Protein AF-A0A1A8DUB5-F1 (afdb_monomer_lite)

Secondary structure (DSSP, 8-state):
-HHHHHHHHHHHHHSPPPPSB--GGGGTS-EEEEETTTTEEEEEEE--SGGG-HHHHSTT-SEEEEEPP-TT-SSS-B-EEEE-TTSBB--SSTT----BSS-TTT-HHHHIIIIIHHHHHTTT-HHHHHHHSPPP-TT-PPPSS-HHHHHHHHHHHTT-

Foldseek 3Di:
DVVVVVLVVVLVVQEAFDDQFAPVVQAPPWDWDQRPVVRDTFTKHWPQDVVNVCVPQQNQFNTKMWTDDDPPRPAQKIWMWTAHPRRGTAQDFRNGTFIQRHDVVRPVVVSCVRPVVVSVVLVQLVVVVCVVTPHGDVVVHDHPPDPVVRVVRNVVSVVD

Organism: Nothobranchius kadleci (NCBI:txid1051664)

Radius of gyration: 14.81 Å; chains: 1; bounding box: 40×35×38 Å

Structure (mmCIF, N/CA/C/O backbone):
data_AF-A0A1A8DUB5-F1
#
_entry.id   AF-A0A1A8DUB5-F1
#
loop_
_atom_site.group_PDB
_atom_site.id
_atom_site.type_symbol
_atom_site.label_atom_id
_atom_site.label_alt_id
_atom_site.label_comp_id
_atom_site.label_asym_id
_atom_site.label_entity_id
_atom_site.label_seq_id
_atom_site.pdbx_PDB_ins_code
_atom_site.Cartn_x
_atom_site.Cartn_y
_atom_site.Cartn_z
_atom_site.occupancy
_atom_site.B_iso_or_equiv
_atom_site.auth_seq_id
_atom_site.auth_comp_id
_atom_site.auth_asym_id
_atom_site.auth_atom_id
_atom_site.pdbx_PDB_model_num
ATOM 1 N N . SER A 1 1 ? 11.226 17.514 11.765 1.00 79.25 1 SER A N 1
ATOM 2 C CA . SER A 1 1 ? 12.549 17.368 11.128 1.00 79.25 1 SER A CA 1
ATOM 3 C C . SER A 1 1 ? 12.410 17.626 9.638 1.00 79.25 1 SER A C 1
ATOM 5 O O . SER A 1 1 ? 11.538 17.022 9.019 1.00 79.25 1 SER A O 1
ATOM 7 N N . ASP A 1 2 ? 13.231 18.508 9.068 1.00 87.19 2 ASP A N 1
ATOM 8 C CA . ASP A 1 2 ? 13.210 18.817 7.628 1.00 87.19 2 ASP A CA 1
ATOM 9 C C . ASP A 1 2 ? 13.681 17.649 6.764 1.00 87.19 2 ASP A C 1
ATOM 11 O O . ASP A 1 2 ? 13.211 17.481 5.641 1.00 87.19 2 ASP A O 1
ATOM 15 N N . PHE A 1 3 ? 14.551 16.795 7.311 1.00 85.44 3 PHE A N 1
ATOM 16 C CA . PHE A 1 3 ? 14.969 15.561 6.655 1.00 85.44 3 PHE A CA 1
ATOM 17 C C . PHE A 1 3 ? 13.769 14.662 6.344 1.00 85.44 3 PHE A C 1
ATOM 19 O O . PHE A 1 3 ? 13.601 14.240 5.205 1.00 85.44 3 PHE A O 1
ATOM 26 N N . LEU A 1 4 ? 12.897 14.429 7.333 1.00 80.12 4 LEU A N 1
ATOM 27 C CA . LEU A 1 4 ? 11.732 13.564 7.155 1.00 80.12 4 LEU A CA 1
ATOM 28 C C . LEU A 1 4 ? 10.777 14.129 6.100 1.00 80.12 4 LEU A C 1
ATOM 30 O O . LEU A 1 4 ? 10.311 13.381 5.254 1.00 80.12 4 LEU A O 1
ATOM 34 N N . LYS A 1 5 ? 10.540 15.447 6.095 1.00 84.19 5 LYS A N 1
ATOM 35 C CA . LYS A 1 5 ? 9.696 16.095 5.079 1.00 84.19 5 LYS A CA 1
ATOM 36 C C . LYS A 1 5 ? 10.263 15.915 3.668 1.00 84.19 5 LYS A C 1
ATOM 38 O O . LYS A 1 5 ? 9.532 15.514 2.770 1.00 84.19 5 LYS A O 1
ATOM 43 N N . LYS A 1 6 ? 11.566 16.165 3.482 1.00 87.69 6 LYS A N 1
ATOM 44 C CA . LYS A 1 6 ? 12.248 15.961 2.191 1.00 87.69 6 LYS A CA 1
ATOM 45 C C . LYS A 1 6 ? 12.208 14.499 1.755 1.00 87.69 6 LYS A C 1
ATOM 47 O O . LYS A 1 6 ? 11.985 14.219 0.583 1.00 87.69 6 LYS A O 1
ATOM 52 N N . TYR A 1 7 ? 12.395 13.578 2.696 1.00 87.69 7 TYR A N 1
ATOM 53 C CA . TYR A 1 7 ? 12.325 12.151 2.422 1.00 87.69 7 TYR A CA 1
ATOM 54 C C . TYR A 1 7 ? 10.907 11.715 2.027 1.00 87.69 7 TYR A C 1
ATOM 56 O O . TYR A 1 7 ? 10.764 11.043 1.015 1.00 87.69 7 TYR A O 1
ATOM 64 N N . MET A 1 8 ? 9.858 12.164 2.730 1.00 87.12 8 MET A N 1
ATOM 65 C CA . MET A 1 8 ? 8.463 11.878 2.349 1.00 87.12 8 MET A CA 1
ATOM 66 C C . MET A 1 8 ? 8.118 12.434 0.968 1.00 87.12 8 MET A C 1
ATOM 68 O O . MET A 1 8 ? 7.484 11.740 0.184 1.00 87.12 8 MET A O 1
ATOM 72 N N . ALA A 1 9 ? 8.572 13.648 0.643 1.00 87.56 9 ALA A N 1
ATOM 73 C CA . ALA A 1 9 ? 8.364 14.222 -0.686 1.00 87.56 9 ALA A CA 1
ATOM 74 C C . ALA A 1 9 ? 9.055 13.389 -1.777 1.00 87.56 9 ALA A C 1
ATOM 76 O O . ALA A 1 9 ? 8.479 13.147 -2.830 1.00 87.56 9 ALA A O 1
ATOM 77 N N . LYS A 1 10 ? 10.274 12.906 -1.507 1.00 89.62 10 LYS A N 1
ATOM 78 C CA . LYS A 1 10 ? 10.985 12.009 -2.420 1.00 89.62 10 LYS A CA 1
ATOM 79 C C . LYS A 1 10 ? 10.252 10.678 -2.598 1.00 89.62 10 LYS A C 1
ATOM 81 O O . LYS A 1 10 ? 10.090 10.230 -3.721 1.00 89.62 10 LYS A O 1
ATOM 86 N N . VAL A 1 11 ? 9.777 10.075 -1.508 1.00 90.50 11 VAL A N 1
ATOM 87 C CA . VAL A 1 11 ? 8.984 8.836 -1.552 1.00 90.50 11 VAL A CA 1
ATOM 88 C C . VAL A 1 11 ? 7.717 9.023 -2.386 1.00 90.50 11 VAL A C 1
ATOM 90 O O . VAL A 1 11 ? 7.435 8.182 -3.226 1.00 90.50 11 VAL A O 1
ATOM 93 N N . ALA A 1 12 ? 6.992 10.128 -2.205 1.00 86.44 12 ALA A N 1
ATOM 94 C CA . ALA A 1 12 ? 5.792 10.409 -2.990 1.00 86.44 12 ALA A CA 1
ATOM 95 C C . ALA A 1 12 ? 6.080 10.551 -4.497 1.00 86.44 12 ALA A C 1
ATOM 97 O O . ALA A 1 12 ? 5.278 10.105 -5.299 1.00 86.44 12 ALA A O 1
ATOM 98 N N . ASN A 1 13 ? 7.226 11.125 -4.877 1.00 87.88 13 ASN A N 1
ATOM 99 C CA . ASN A 1 13 ? 7.579 11.331 -6.287 1.00 87.88 13 ASN A CA 1
ATOM 100 C C . ASN A 1 13 ? 8.196 10.097 -6.968 1.00 87.88 13 ASN A C 1
ATOM 102 O O . ASN A 1 13 ? 8.099 9.963 -8.185 1.00 87.88 13 ASN A O 1
ATOM 106 N N . ASP A 1 14 ? 8.900 9.252 -6.211 1.00 90.44 14 ASP A N 1
ATOM 107 C CA . ASP A 1 14 ? 9.685 8.142 -6.769 1.00 90.44 14 ASP A CA 1
ATOM 108 C C . ASP A 1 14 ? 8.890 6.826 -6.828 1.00 90.44 14 ASP A C 1
ATOM 110 O O . ASP A 1 14 ? 9.278 5.906 -7.554 1.00 90.44 14 ASP A O 1
ATOM 114 N N . LEU A 1 15 ? 7.821 6.703 -6.036 1.00 95.00 15 LEU A N 1
ATOM 115 C CA . LEU A 1 15 ? 6.994 5.502 -5.987 1.00 95.00 15 LEU A CA 1
ATOM 116 C C . LEU A 1 15 ? 5.921 5.498 -7.086 1.00 95.00 15 LEU A C 1
ATOM 118 O O . LEU A 1 15 ? 5.375 6.551 -7.405 1.00 95.00 15 LEU A O 1
ATOM 122 N N . PRO A 1 16 ? 5.582 4.319 -7.639 1.00 96.31 16 PRO A N 1
ATOM 123 C CA . PRO A 1 16 ? 4.503 4.205 -8.612 1.00 96.31 16 PRO A CA 1
ATOM 124 C C . PRO A 1 16 ? 3.141 4.475 -7.983 1.00 96.31 16 PRO A C 1
ATOM 126 O O . PRO A 1 16 ? 2.925 4.199 -6.797 1.00 96.31 16 PRO A O 1
ATOM 129 N N . SER A 1 17 ? 2.187 4.908 -8.800 1.00 96.62 17 SER A N 1
ATOM 130 C CA . SER A 1 17 ? 0.804 5.017 -8.362 1.00 96.62 17 SER A CA 1
ATOM 131 C C . SER A 1 17 ? 0.140 3.638 -8.217 1.00 96.62 17 SER A C 1
ATOM 133 O O . SER A 1 17 ? 0.551 2.650 -8.832 1.00 96.62 17 SER A O 1
ATOM 135 N N . CYS A 1 18 ? -0.911 3.545 -7.395 1.00 97.88 18 CYS A N 1
ATOM 136 C CA . CYS A 1 18 ? -1.661 2.294 -7.261 1.00 97.88 18 CYS A CA 1
ATOM 137 C C . CYS A 1 18 ? -2.521 2.006 -8.509 1.00 97.88 18 CYS A C 1
ATOM 139 O O . CYS A 1 18 ? -3.327 2.861 -8.886 1.00 97.88 18 CYS A O 1
ATOM 141 N N . PRO A 1 19 ? -2.429 0.801 -9.111 1.00 97.88 19 PRO A N 1
ATOM 142 C CA . PRO A 1 19 ? -3.350 0.375 -10.161 1.00 97.88 19 PRO A CA 1
ATOM 143 C C . PRO A 1 19 ? -4.799 0.362 -9.664 1.00 97.88 19 PRO A C 1
ATOM 145 O O . PRO A 1 19 ? -5.076 -0.100 -8.559 1.00 97.88 19 PRO A O 1
ATOM 148 N N . CYS A 1 20 ? -5.754 0.802 -10.487 1.00 98.00 20 CYS A N 1
ATOM 149 C CA . CYS A 1 20 ? -7.164 0.831 -10.071 1.00 98.00 20 CYS A CA 1
ATOM 150 C C . CYS A 1 20 ? -7.809 -0.555 -9.913 1.00 98.00 20 CYS A C 1
ATO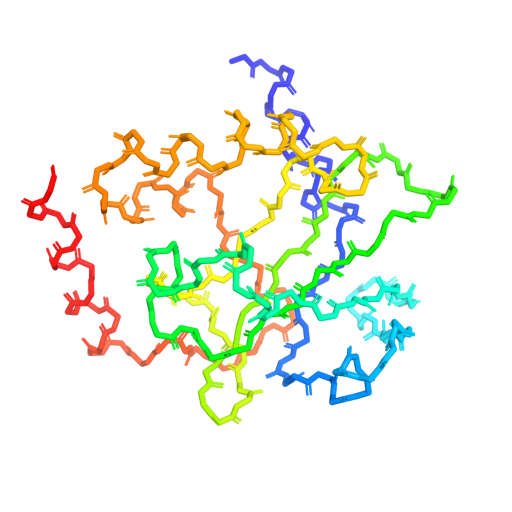M 152 O O . CYS A 1 20 ? -8.901 -0.682 -9.354 1.00 98.00 20 CYS A O 1
ATOM 154 N N . SER A 1 21 ? -7.192 -1.607 -10.448 1.00 98.06 21 SER A N 1
ATOM 155 C CA . SER A 1 21 ? -7.645 -2.990 -10.297 1.00 98.06 21 SER A CA 1
ATOM 156 C C . SER A 1 21 ? -6.454 -3.904 -10.044 1.00 98.06 21 SER A C 1
ATOM 158 O O . SER A 1 21 ? -5.362 -3.632 -10.541 1.00 98.06 21 SER A O 1
ATOM 160 N N . TYR A 1 22 ? -6.663 -4.957 -9.255 1.00 98.19 22 TYR A N 1
ATOM 161 C CA . TYR A 1 22 ? -5.602 -5.889 -8.881 1.00 98.19 22 TYR A CA 1
ATOM 162 C C . TYR A 1 22 ? -5.005 -6.556 -10.136 1.00 98.19 22 TYR A C 1
ATOM 164 O O . TYR A 1 22 ? -5.746 -7.213 -10.874 1.00 98.19 22 TYR A O 1
ATOM 172 N N . PRO A 1 23 ? -3.692 -6.414 -10.396 1.00 97.50 23 PRO A N 1
ATOM 173 C CA . PRO A 1 23 ? -3.040 -7.053 -11.535 1.00 97.50 23 PRO A CA 1
ATOM 174 C C . PRO A 1 23 ? -2.870 -8.548 -11.251 1.00 97.50 23 PRO A C 1
ATOM 176 O O . PRO A 1 23 ? -1.958 -8.956 -10.539 1.00 97.50 23 PRO A O 1
ATOM 179 N N . THR A 1 24 ? -3.783 -9.378 -11.756 1.00 96.69 24 THR A N 1
ATOM 180 C CA . THR A 1 24 ? -3.911 -10.795 -11.365 1.00 96.69 24 THR A CA 1
ATOM 181 C C . THR A 1 24 ? -2.662 -11.646 -11.597 1.00 96.69 24 THR A C 1
ATOM 183 O O . THR A 1 24 ? -2.456 -12.641 -10.903 1.00 96.69 24 THR A O 1
ATOM 186 N N . GLU A 1 25 ? -1.798 -11.238 -12.520 1.00 96.38 25 GLU A N 1
ATOM 187 C CA . GLU A 1 25 ? -0.524 -11.875 -12.840 1.00 96.38 25 GLU A CA 1
ATOM 188 C C . GLU A 1 25 ? 0.400 -11.940 -11.613 1.00 96.38 25 GLU A C 1
ATOM 190 O O . GLU A 1 25 ? 1.100 -12.938 -11.413 1.00 96.38 25 GLU A O 1
ATOM 195 N N . VAL A 1 26 ? 0.340 -10.924 -10.737 1.00 96.94 26 VAL A N 1
ATOM 196 C CA . VAL A 1 26 ? 1.190 -10.832 -9.537 1.00 96.94 26 VAL A CA 1
ATOM 197 C C . VAL A 1 26 ? 0.898 -11.918 -8.502 1.00 96.94 26 VAL A C 1
ATOM 199 O O . VAL A 1 26 ? 1.744 -12.179 -7.648 1.00 96.94 26 VAL A O 1
ATOM 202 N N . ALA A 1 27 ? -0.272 -12.567 -8.587 1.00 94.50 27 ALA A N 1
ATOM 203 C CA . ALA A 1 27 ? -0.658 -13.661 -7.698 1.00 94.50 27 ALA A CA 1
ATOM 204 C C . ALA A 1 27 ? 0.207 -14.916 -7.900 1.00 94.50 27 ALA A C 1
ATOM 206 O O . ALA A 1 27 ? 0.338 -15.726 -6.983 1.00 94.50 27 ALA A O 1
ATOM 207 N N . TYR A 1 28 ? 0.793 -15.085 -9.090 1.00 93.25 28 TYR A N 1
ATOM 208 C CA . TYR A 1 28 ? 1.601 -16.257 -9.438 1.00 93.25 28 TYR A CA 1
ATOM 209 C C . TYR A 1 28 ? 3.100 -15.957 -9.425 1.00 93.25 28 TYR A C 1
ATOM 211 O O . TYR A 1 28 ? 3.903 -16.796 -9.017 1.00 93.25 28 TYR A O 1
ATOM 219 N N . SER A 1 29 ? 3.490 -14.764 -9.871 1.00 96.00 29 SER A N 1
ATOM 220 C CA . SER A 1 29 ? 4.887 -14.335 -9.930 1.00 96.00 29 SER A CA 1
ATOM 221 C C . SER A 1 29 ? 4.980 -12.817 -10.007 1.00 96.00 29 SER A C 1
ATOM 223 O O . SER A 1 29 ? 4.046 -12.198 -10.507 1.00 96.00 29 SER A O 1
ATOM 225 N N . PRO A 1 30 ? 6.108 -12.200 -9.612 1.00 97.31 30 PRO A N 1
ATOM 226 C CA . PRO A 1 30 ? 6.279 -10.771 -9.809 1.00 97.31 30 PRO A CA 1
ATOM 227 C C . PRO A 1 30 ? 6.096 -10.355 -11.272 1.00 97.31 30 PRO A C 1
ATOM 229 O O . PRO A 1 30 ? 6.653 -11.004 -12.160 1.00 97.31 30 PRO A O 1
ATOM 232 N N . ALA A 1 31 ? 5.362 -9.269 -11.505 1.00 97.62 31 ALA A N 1
ATOM 233 C CA . ALA A 1 31 ? 5.008 -8.783 -12.836 1.00 97.62 31 ALA A CA 1
ATOM 234 C C . ALA A 1 31 ? 5.258 -7.278 -12.960 1.00 97.62 31 ALA A C 1
ATOM 236 O O . ALA A 1 31 ? 5.151 -6.540 -11.979 1.00 97.62 31 ALA A O 1
ATOM 237 N N . ASP A 1 32 ? 5.593 -6.835 -14.168 1.00 97.44 32 ASP A N 1
ATOM 238 C CA . ASP A 1 32 ? 5.752 -5.421 -14.490 1.00 97.44 32 ASP A CA 1
ATOM 239 C C . ASP A 1 32 ? 4.380 -4.826 -14.845 1.00 97.44 32 ASP A C 1
ATOM 241 O O . ASP A 1 32 ? 3.634 -5.388 -15.647 1.00 97.44 32 ASP A O 1
ATOM 245 N N . VAL A 1 33 ? 4.025 -3.710 -14.207 1.00 97.31 33 VAL A N 1
ATOM 246 C CA . VAL A 1 33 ? 2.748 -3.011 -14.392 1.00 97.31 33 VAL A CA 1
ATOM 247 C C . VAL A 1 33 ? 3.036 -1.584 -14.828 1.00 97.31 33 VAL A C 1
ATOM 249 O O . VAL A 1 33 ? 3.821 -0.883 -14.184 1.00 97.31 33 VAL A O 1
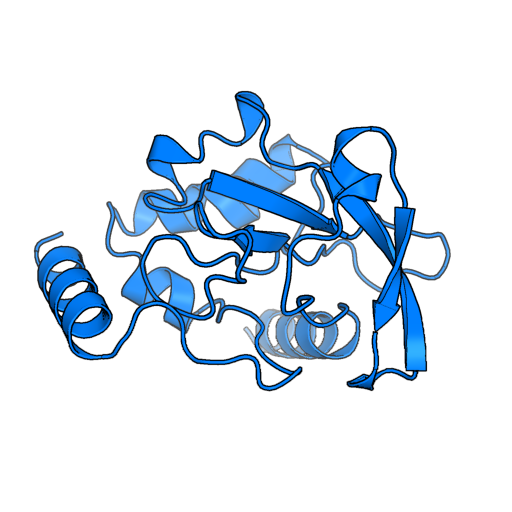ATOM 252 N N . HIS A 1 34 ? 2.381 -1.165 -15.908 1.00 96.31 34 HIS A N 1
ATOM 253 C CA . HIS A 1 34 ? 2.520 0.180 -16.444 1.00 96.31 34 HIS A CA 1
ATOM 254 C C . HIS A 1 34 ? 1.858 1.213 -15.535 1.00 96.31 34 HIS A C 1
ATOM 256 O O . HIS A 1 34 ? 0.668 1.117 -15.2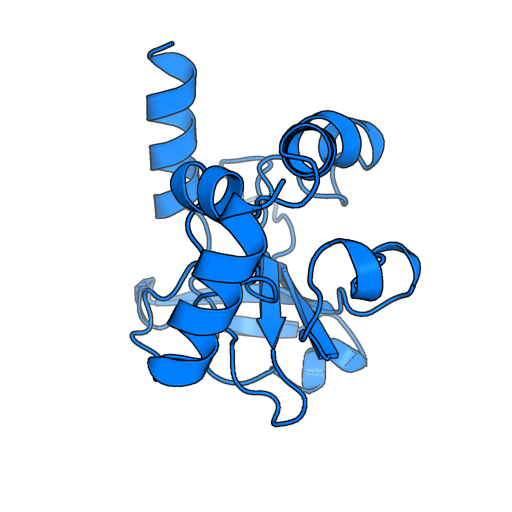25 1.00 96.31 34 HIS A O 1
ATOM 262 N N . ASP A 1 35 ? 2.621 2.229 -15.151 1.00 95.50 35 ASP A N 1
ATOM 263 C CA . ASP A 1 35 ? 2.149 3.358 -14.372 1.00 95.50 35 ASP A CA 1
ATOM 264 C C . ASP A 1 35 ? 1.953 4.582 -15.275 1.00 95.50 35 ASP A C 1
ATOM 266 O O . ASP A 1 35 ? 2.901 5.246 -15.701 1.00 95.50 35 ASP A O 1
ATOM 270 N N . ALA A 1 36 ? 0.689 4.875 -15.590 1.00 93.12 36 ALA A N 1
ATOM 271 C CA . ALA A 1 36 ? 0.330 5.925 -16.539 1.00 93.12 36 ALA A CA 1
ATOM 272 C C . ALA A 1 36 ? 0.804 7.341 -16.136 1.00 93.12 36 ALA A C 1
ATOM 274 O O . ALA A 1 36 ? 1.247 8.063 -17.029 1.00 93.12 36 ALA A O 1
ATOM 275 N N . PRO A 1 37 ? 0.752 7.765 -14.853 1.00 92.12 37 PRO A N 1
ATOM 276 C CA . PRO A 1 37 ? 1.229 9.089 -14.439 1.00 92.12 37 PRO A CA 1
ATOM 277 C C . PRO A 1 37 ? 2.727 9.316 -14.664 1.00 92.12 37 PRO A C 1
ATOM 279 O O . PRO A 1 37 ? 3.131 10.428 -15.003 1.00 92.12 37 PRO A O 1
ATOM 282 N N . THR A 1 38 ? 3.552 8.281 -14.494 1.00 91.88 38 THR A N 1
ATOM 283 C CA . THR A 1 38 ? 5.014 8.373 -14.648 1.00 91.88 38 THR A CA 1
ATOM 284 C C . THR A 1 38 ? 5.515 7.891 -16.013 1.00 91.88 38 THR A C 1
ATOM 286 O O . THR A 1 38 ? 6.689 8.089 -16.329 1.00 91.88 38 THR A O 1
ATOM 289 N N . HIS A 1 39 ? 4.643 7.284 -16.829 1.00 93.56 39 HIS A N 1
ATOM 290 C CA . HIS A 1 39 ? 4.958 6.665 -18.123 1.00 93.56 39 HIS A CA 1
ATOM 291 C C . HIS A 1 39 ? 6.055 5.595 -18.042 1.00 93.56 39 HIS A C 1
ATOM 293 O O . HIS A 1 39 ? 6.876 5.454 -18.952 1.00 93.56 39 HIS A O 1
ATOM 299 N N . ARG A 1 40 ? 6.084 4.841 -16.943 1.00 93.44 40 ARG A N 1
ATOM 300 C CA . ARG A 1 40 ? 7.097 3.821 -16.666 1.00 93.44 40 ARG A CA 1
ATOM 301 C C . ARG A 1 40 ? 6.453 2.533 -16.186 1.00 93.44 40 ARG A C 1
ATOM 303 O O . ARG A 1 40 ? 5.389 2.556 -15.579 1.00 93.44 40 ARG A O 1
ATOM 310 N N . ASP A 1 41 ? 7.147 1.424 -16.392 1.00 95.31 41 ASP A N 1
ATOM 311 C CA . ASP A 1 41 ? 6.756 0.147 -15.811 1.00 95.31 41 ASP A CA 1
ATOM 312 C C . ASP A 1 41 ? 7.442 -0.042 -14.459 1.00 95.31 41 ASP A C 1
ATOM 314 O O . ASP A 1 41 ? 8.620 0.286 -14.279 1.00 95.31 41 ASP A O 1
ATOM 318 N N . PHE A 1 42 ? 6.695 -0.579 -13.501 1.00 96.56 42 PHE A N 1
ATOM 319 C CA . PHE A 1 42 ? 7.210 -0.925 -12.184 1.00 96.56 42 PHE A CA 1
ATOM 320 C C . PHE A 1 42 ? 6.938 -2.385 -11.897 1.00 96.56 42 PHE A C 1
ATOM 322 O O . PHE A 1 42 ? 5.865 -2.900 -12.203 1.00 96.56 42 PHE A O 1
ATOM 329 N N . ARG A 1 43 ? 7.903 -3.044 -11.263 1.00 97.31 43 ARG A N 1
ATOM 330 C CA . ARG A 1 43 ? 7.772 -4.444 -10.883 1.00 97.31 43 ARG A CA 1
ATOM 331 C C . ARG A 1 43 ? 7.014 -4.563 -9.570 1.00 97.31 43 ARG A C 1
ATOM 333 O O . ARG A 1 43 ? 7.389 -3.937 -8.579 1.00 97.31 43 ARG A O 1
ATOM 340 N N . TRP A 1 44 ? 5.984 -5.394 -9.542 1.00 98.12 44 TRP A N 1
ATOM 341 C CA . TRP A 1 44 ? 5.134 -5.641 -8.381 1.00 98.12 44 TRP A CA 1
ATOM 342 C C . TRP A 1 44 ? 5.133 -7.114 -8.006 1.00 98.12 44 TRP A C 1
ATOM 344 O O . TRP A 1 44 ? 5.361 -7.982 -8.845 1.00 98.12 44 TRP A O 1
ATOM 354 N N . LYS A 1 45 ? 4.829 -7.399 -6.743 1.00 97.62 45 LYS A N 1
ATOM 355 C CA . LYS A 1 45 ? 4.595 -8.753 -6.233 1.00 97.62 45 LYS A CA 1
ATOM 356 C C . LYS A 1 45 ? 3.379 -8.787 -5.315 1.00 97.62 45 LYS A C 1
ATOM 358 O O . LYS A 1 45 ? 3.053 -7.768 -4.701 1.00 97.62 45 LYS A O 1
ATOM 363 N N . ASP A 1 46 ? 2.765 -9.959 -5.180 1.00 97.62 46 ASP A N 1
ATOM 364 C CA . ASP A 1 46 ? 1.721 -10.181 -4.181 1.00 97.62 46 ASP A CA 1
ATOM 365 C C . ASP A 1 46 ? 2.240 -9.946 -2.749 1.00 97.62 46 ASP A C 1
ATOM 367 O O . ASP A 1 46 ? 3.359 -10.320 -2.378 1.00 97.62 46 ASP A O 1
ATOM 371 N N . ALA A 1 47 ? 1.395 -9.300 -1.956 1.00 97.38 47 ALA A N 1
ATOM 372 C CA . ALA A 1 47 ? 1.554 -9.021 -0.537 1.00 97.38 47 ALA A CA 1
ATOM 373 C C . ALA A 1 47 ? 0.250 -9.370 0.211 1.00 97.38 47 ALA A C 1
ATOM 375 O O . ALA A 1 47 ? -0.165 -8.666 1.128 1.00 97.38 47 ALA A O 1
ATOM 376 N N . SER A 1 48 ? -0.410 -10.461 -0.187 1.00 97.00 48 SER A N 1
ATOM 377 C CA . SER A 1 48 ? -1.665 -10.933 0.419 1.00 97.00 48 SER A CA 1
ATOM 378 C C . SER A 1 48 ? -1.454 -12.085 1.411 1.00 97.00 48 SER A C 1
ATOM 380 O O . SER A 1 48 ? -2.400 -12.591 2.014 1.00 97.00 48 SER A O 1
ATOM 382 N N . GLY A 1 49 ? -0.208 -12.541 1.572 1.00 94.31 49 GLY A N 1
ATOM 383 C CA . GLY A 1 49 ? 0.137 -13.693 2.401 1.00 94.31 49 GLY A CA 1
ATOM 384 C C . GLY A 1 49 ? -0.004 -13.456 3.916 1.00 94.31 49 GLY A C 1
ATOM 385 O O . GLY A 1 49 ? 0.037 -12.323 4.392 1.00 94.31 49 GLY A O 1
ATOM 386 N N . PRO A 1 50 ? -0.048 -14.531 4.728 1.00 93.25 50 PRO A N 1
ATOM 387 C CA . PRO A 1 50 ? -0.309 -14.457 6.174 1.00 93.25 50 PRO A CA 1
ATOM 388 C C . PRO A 1 50 ? 0.739 -13.665 6.974 1.00 93.25 50 PRO A C 1
ATOM 390 O O . PRO A 1 50 ? 0.480 -13.243 8.098 1.00 93.25 50 PRO A O 1
ATOM 393 N N . LYS A 1 51 ? 1.933 -13.440 6.412 1.00 91.06 51 LYS A N 1
ATOM 394 C CA . LYS A 1 51 ? 2.975 -12.612 7.041 1.00 91.06 51 LYS A CA 1
ATOM 395 C C . LYS A 1 51 ? 2.578 -11.136 7.138 1.00 91.06 51 LYS A C 1
ATOM 397 O O . LYS A 1 51 ? 3.088 -10.444 8.012 1.00 91.06 51 LYS A O 1
ATOM 402 N N . GLU A 1 52 ? 1.678 -10.686 6.268 1.00 93.25 52 GLU A N 1
ATOM 403 C CA . GLU A 1 52 ? 1.223 -9.297 6.179 1.00 93.25 52 GLU A CA 1
ATOM 404 C C . GLU A 1 52 ? 0.115 -8.985 7.192 1.00 93.25 52 GLU A C 1
ATOM 406 O O . GLU A 1 52 ? -0.123 -7.817 7.481 1.00 93.25 52 GLU A O 1
ATOM 411 N N . LYS A 1 53 ? -0.526 -10.017 7.772 1.00 94.12 53 LYS A N 1
ATOM 412 C CA . LYS A 1 53 ? -1.581 -9.896 8.797 1.00 94.12 53 LYS A CA 1
ATOM 413 C C . LYS A 1 53 ? -2.650 -8.862 8.422 1.00 94.12 53 LYS A C 1
ATOM 415 O O . LYS A 1 53 ? -2.965 -7.958 9.205 1.00 94.12 53 LYS A O 1
ATOM 420 N N . LEU A 1 54 ? -3.163 -8.955 7.193 1.00 94.75 54 LEU A N 1
ATOM 421 C CA . LEU A 1 54 ? -4.107 -7.981 6.635 1.00 94.75 54 LEU A CA 1
ATOM 422 C C . LEU A 1 54 ? -5.366 -7.844 7.497 1.00 94.75 54 LEU A C 1
ATOM 424 O O . LEU A 1 54 ? -5.869 -6.741 7.669 1.00 94.75 54 LEU A O 1
ATOM 428 N N . GLU A 1 55 ? -5.813 -8.926 8.129 1.00 92.62 55 GLU A N 1
ATOM 429 C CA . GLU A 1 55 ? -6.936 -8.939 9.065 1.00 92.62 55 GLU A CA 1
ATOM 430 C C . GLU A 1 55 ? -6.748 -8.006 10.273 1.00 92.62 55 GLU A C 1
ATOM 432 O O . GLU A 1 55 ? -7.731 -7.576 10.872 1.00 92.62 55 GLU A O 1
ATOM 437 N N . ILE A 1 56 ? -5.499 -7.666 10.608 1.00 91.88 56 ILE A N 1
ATOM 438 C CA . ILE A 1 56 ? -5.151 -6.728 11.679 1.00 91.88 56 ILE A CA 1
ATOM 439 C C . ILE A 1 56 ? -4.867 -5.342 11.102 1.00 91.88 56 ILE A C 1
ATOM 441 O O . ILE A 1 56 ? -5.453 -4.360 11.547 1.00 91.88 56 ILE A O 1
ATOM 445 N N . TYR A 1 57 ? -3.943 -5.248 10.141 1.00 92.12 57 TYR A N 1
ATOM 446 C CA . TYR A 1 57 ? -3.376 -3.958 9.726 1.00 92.12 57 TYR A CA 1
ATOM 447 C C . TYR A 1 57 ? -4.121 -3.281 8.577 1.00 92.12 57 TYR A C 1
ATOM 449 O O . TYR A 1 57 ? -3.974 -2.072 8.386 1.00 92.12 57 TYR A O 1
ATOM 457 N N . LYS A 1 58 ? -4.880 -4.052 7.795 1.00 95.50 58 LYS A N 1
ATOM 458 C CA . LYS A 1 58 ? -5.666 -3.595 6.643 1.00 95.50 58 LYS A CA 1
ATOM 459 C C . LYS A 1 58 ? -7.036 -4.282 6.632 1.00 95.50 58 LYS A C 1
ATOM 461 O O . LYS A 1 58 ? -7.388 -4.927 5.642 1.00 95.50 58 LYS A O 1
ATOM 466 N N . PRO A 1 59 ? -7.816 -4.185 7.727 1.00 91.38 59 PRO A N 1
ATOM 467 C CA . PRO A 1 59 ? -9.126 -4.817 7.785 1.00 91.38 59 PRO A CA 1
ATOM 468 C C . PRO A 1 59 ? -9.979 -4.274 6.631 1.00 91.38 59 PRO A C 1
ATOM 470 O O . PRO A 1 59 ? -9.958 -3.075 6.397 1.00 91.38 59 PRO A O 1
ATOM 473 N N . THR A 1 60 ? -10.697 -5.155 5.928 1.00 95.25 60 THR A N 1
ATOM 474 C CA . THR A 1 60 ? -11.397 -4.958 4.631 1.00 95.25 60 THR A CA 1
ATOM 475 C C . THR A 1 60 ? -10.574 -5.149 3.353 1.00 95.25 60 THR A C 1
ATOM 477 O O . THR A 1 60 ? -11.177 -5.293 2.292 1.00 95.25 60 THR A O 1
ATOM 480 N N . ALA A 1 61 ? -9.242 -5.215 3.411 1.00 97.94 61 ALA A N 1
ATOM 481 C CA . ALA A 1 61 ? -8.448 -5.625 2.254 1.00 97.94 61 ALA A CA 1
ATOM 482 C C . ALA A 1 61 ? -8.505 -7.144 2.065 1.00 97.94 61 ALA A C 1
ATOM 484 O O . ALA A 1 61 ? -8.344 -7.908 3.020 1.00 97.94 61 ALA A O 1
ATOM 485 N N . ARG A 1 62 ? -8.697 -7.583 0.819 1.00 97.69 62 ARG A N 1
ATOM 486 C CA . ARG A 1 62 ? -8.616 -8.996 0.437 1.00 97.69 62 ARG A CA 1
ATOM 487 C C . ARG A 1 62 ? -7.296 -9.340 -0.236 1.00 97.69 62 ARG A C 1
ATOM 489 O O . ARG A 1 62 ? -6.769 -10.426 -0.003 1.00 97.69 62 ARG A O 1
ATOM 496 N N . TYR A 1 63 ? -6.783 -8.415 -1.037 1.00 98.19 63 TYR A N 1
ATOM 497 C CA . TYR A 1 63 ? -5.531 -8.566 -1.762 1.00 98.19 63 TYR A CA 1
ATOM 498 C C . TYR A 1 63 ? -4.661 -7.344 -1.523 1.00 98.19 63 TYR A C 1
ATOM 500 O O . TYR A 1 63 ? -5.180 -6.234 -1.435 1.00 98.19 63 TYR A O 1
ATOM 508 N N . CYS A 1 64 ? -3.349 -7.514 -1.473 1.00 98.44 64 CYS A N 1
ATOM 509 C CA . CYS A 1 64 ? -2.425 -6.395 -1.545 1.00 98.44 64 CYS A CA 1
ATOM 510 C C . CYS A 1 64 ? -1.244 -6.738 -2.449 1.00 98.44 64 CYS A C 1
ATOM 512 O O . CYS A 1 64 ? -0.893 -7.899 -2.634 1.00 98.44 64 CYS A O 1
ATOM 514 N N . ILE A 1 65 ? -0.620 -5.710 -3.010 1.00 98.44 65 ILE A N 1
ATOM 515 C CA . ILE A 1 65 ? 0.604 -5.814 -3.801 1.00 98.44 65 ILE A CA 1
ATOM 516 C C . ILE A 1 65 ? 1.629 -4.822 -3.281 1.00 98.44 65 ILE A C 1
ATOM 518 O O . ILE A 1 65 ? 1.279 -3.770 -2.737 1.00 98.44 65 ILE A O 1
ATOM 522 N N . ARG A 1 66 ? 2.903 -5.138 -3.494 1.00 98.12 66 ARG A N 1
ATOM 523 C CA . ARG A 1 66 ? 4.024 -4.275 -3.129 1.00 98.12 66 ARG A CA 1
ATOM 524 C C . ARG A 1 66 ? 4.944 -4.059 -4.322 1.00 98.12 66 ARG A C 1
ATOM 526 O O . ARG A 1 66 ? 5.287 -5.026 -5.004 1.00 98.12 66 ARG A O 1
ATOM 533 N N . SER A 1 67 ? 5.347 -2.814 -4.566 1.00 97.62 67 SER A N 1
ATOM 534 C CA . SER A 1 67 ? 6.353 -2.514 -5.583 1.00 97.62 67 SER A CA 1
ATOM 535 C C . SER A 1 67 ? 7.709 -3.051 -5.121 1.00 97.62 67 SER A C 1
ATOM 537 O O . SER A 1 67 ? 8.057 -2.972 -3.940 1.00 97.62 67 SER A O 1
ATOM 539 N N . MET A 1 68 ? 8.477 -3.622 -6.035 1.00 97.00 68 MET A N 1
ATOM 540 C CA . MET A 1 68 ? 9.796 -4.176 -5.745 1.00 97.00 68 MET A CA 1
ATOM 541 C C . MET A 1 68 ? 10.874 -3.103 -5.864 1.00 97.00 68 MET A C 1
ATOM 543 O O . MET A 1 68 ? 10.728 -2.143 -6.623 1.00 97.00 68 MET A O 1
ATOM 547 N N . LEU A 1 69 ? 11.973 -3.286 -5.133 1.00 95.12 69 LEU A N 1
ATOM 548 C CA . LEU A 1 69 ? 13.154 -2.450 -5.325 1.00 95.12 69 LEU A CA 1
ATOM 549 C C . LEU A 1 69 ? 13.906 -2.889 -6.587 1.00 95.12 69 LEU A C 1
ATOM 551 O O . LEU A 1 69 ? 14.068 -4.077 -6.865 1.00 95.12 69 LEU A O 1
ATOM 555 N N . THR A 1 70 ? 14.407 -1.913 -7.333 1.00 90.38 70 THR A N 1
ATOM 556 C CA . THR A 1 70 ? 15.265 -2.098 -8.510 1.00 90.38 70 THR A CA 1
ATOM 557 C C . THR A 1 70 ? 16.604 -1.394 -8.301 1.00 90.38 70 THR A C 1
ATOM 559 O O . THR A 1 70 ? 16.748 -0.566 -7.402 1.00 90.38 70 THR A O 1
ATOM 562 N N . PHE A 1 71 ? 17.595 -1.663 -9.154 1.00 86.44 71 PHE A N 1
ATOM 563 C CA . PHE A 1 71 ? 18.873 -0.935 -9.120 1.00 86.44 71 PHE A CA 1
ATOM 564 C C . PHE A 1 71 ? 18.727 0.572 -9.386 1.00 86.44 71 PHE A C 1
ATOM 566 O O . PHE A 1 71 ? 19.583 1.352 -8.980 1.00 86.44 71 PHE A O 1
ATOM 573 N N . GLU A 1 72 ? 17.639 0.982 -10.036 1.00 84.75 72 GLU A N 1
ATOM 574 C CA . GLU A 1 72 ? 17.311 2.384 -10.311 1.00 84.75 72 GLU A CA 1
ATOM 575 C C . GLU A 1 72 ? 16.550 3.049 -9.155 1.00 84.75 72 GLU A C 1
ATOM 577 O O . GLU A 1 72 ? 16.287 4.251 -9.194 1.00 84.75 72 GLU A O 1
ATOM 582 N N . SER A 1 73 ? 16.179 2.286 -8.121 1.00 86.62 73 SER A N 1
ATOM 583 C CA . SER A 1 73 ? 15.443 2.814 -6.976 1.00 86.62 73 SER A CA 1
ATOM 584 C C . SER A 1 73 ? 16.302 3.802 -6.191 1.00 86.62 73 SER A C 1
ATOM 586 O O . SER A 1 73 ? 17.353 3.483 -5.641 1.00 86.62 73 SER A O 1
ATOM 588 N N . THR A 1 74 ? 15.816 5.032 -6.106 1.00 88.81 74 THR A N 1
ATOM 589 C CA . THR A 1 74 ? 16.463 6.168 -5.438 1.00 88.81 74 THR A CA 1
ATOM 590 C C . THR A 1 74 ? 16.087 6.293 -3.959 1.00 88.81 74 THR A C 1
ATOM 592 O O . THR A 1 74 ? 16.583 7.190 -3.262 1.00 88.81 74 THR A O 1
ATOM 595 N N . THR A 1 75 ? 15.213 5.406 -3.477 1.00 91.62 75 THR A N 1
ATOM 596 C CA . THR A 1 75 ? 14.803 5.260 -2.078 1.00 91.62 75 THR A CA 1
ATOM 597 C C . THR A 1 75 ? 14.721 3.779 -1.704 1.00 91.62 75 THR A C 1
ATOM 599 O O . THR A 1 75 ? 14.689 2.909 -2.568 1.00 91.62 75 THR A O 1
ATOM 602 N N . LEU A 1 76 ? 14.668 3.498 -0.401 1.00 94.25 76 LEU A N 1
ATOM 603 C CA . LEU A 1 76 ? 14.385 2.159 0.130 1.00 94.25 76 LEU A CA 1
ATOM 604 C C . LEU A 1 76 ? 12.883 1.904 0.312 1.00 94.25 76 LEU A C 1
ATOM 606 O O . LEU A 1 76 ? 12.513 0.879 0.880 1.00 94.25 76 LEU A O 1
ATOM 610 N N . ALA A 1 77 ? 12.033 2.841 -0.109 1.00 96.25 77 ALA A N 1
ATOM 611 C CA . ALA A 1 77 ? 10.596 2.750 0.061 1.00 96.25 77 ALA A CA 1
ATOM 612 C C . ALA A 1 77 ? 9.978 1.809 -0.979 1.00 96.25 77 ALA A C 1
ATOM 614 O O . ALA A 1 77 ? 10.556 1.544 -2.030 1.00 96.25 77 ALA A O 1
ATOM 615 N N . ALA A 1 78 ? 8.782 1.321 -0.683 1.00 97.31 78 ALA A N 1
ATOM 616 C CA . ALA A 1 78 ? 7.972 0.547 -1.606 1.00 97.31 78 ALA A CA 1
ATOM 617 C C . ALA A 1 78 ? 6.521 1.014 -1.525 1.00 97.31 78 ALA A C 1
ATOM 619 O O . ALA A 1 78 ? 5.991 1.242 -0.434 1.00 97.31 78 ALA A O 1
ATOM 620 N N . GLN A 1 79 ? 5.858 1.119 -2.670 1.00 97.69 79 GLN A N 1
ATOM 621 C CA . GLN A 1 79 ? 4.427 1.350 -2.703 1.00 97.69 79 GLN A CA 1
ATOM 622 C C . GLN A 1 79 ? 3.713 0.070 -2.273 1.00 97.69 79 GLN A C 1
ATOM 624 O O . GLN A 1 79 ? 4.077 -1.027 -2.694 1.00 97.69 79 GLN A O 1
ATOM 629 N N . HIS A 1 80 ? 2.691 0.213 -1.437 1.00 97.94 80 HIS A N 1
ATOM 630 C CA . HIS A 1 80 ? 1.821 -0.883 -1.039 1.00 97.94 80 HIS A CA 1
ATOM 631 C C . HIS A 1 80 ? 0.384 -0.491 -1.360 1.00 97.94 80 HIS A C 1
ATOM 633 O O . HIS A 1 80 ? -0.097 0.546 -0.899 1.00 97.94 80 HIS A O 1
ATOM 639 N N . CYS A 1 81 ? -0.282 -1.304 -2.169 1.00 98.38 81 CYS A N 1
ATOM 640 C CA . CYS A 1 81 ? -1.647 -1.068 -2.624 1.00 98.38 81 CYS A CA 1
ATOM 641 C C . CYS A 1 81 ? -2.501 -2.250 -2.201 1.00 98.38 81 CYS A C 1
ATOM 643 O O . CYS A 1 81 ? -2.080 -3.391 -2.367 1.00 98.38 81 CYS A O 1
ATOM 645 N N . CYS A 1 82 ? -3.682 -1.975 -1.666 1.00 98.62 82 CYS A N 1
ATOM 646 C CA . CYS A 1 82 ? -4.608 -3.000 -1.211 1.00 98.62 82 CYS A CA 1
ATOM 647 C C . CYS A 1 82 ? -5.938 -2.866 -1.943 1.00 98.62 82 CYS A C 1
ATOM 649 O O . CYS A 1 82 ? -6.321 -1.768 -2.344 1.00 98.62 82 CYS A O 1
ATOM 651 N N . TYR A 1 83 ? -6.613 -3.993 -2.115 1.00 98.62 83 TYR A N 1
ATOM 652 C CA . TYR A 1 83 ? -7.805 -4.154 -2.928 1.00 98.62 83 TYR A CA 1
ATOM 653 C C . TYR A 1 83 ? -8.864 -4.907 -2.138 1.00 98.62 83 TYR A C 1
ATOM 655 O O . TYR A 1 83 ? -8.544 -5.761 -1.304 1.00 98.62 83 TYR A O 1
ATOM 663 N N . ASP A 1 84 ? -10.118 -4.586 -2.412 1.00 98.00 84 ASP A N 1
ATOM 664 C CA . ASP A 1 84 ? -11.270 -5.285 -1.858 1.00 98.00 84 ASP A CA 1
ATOM 665 C C . ASP A 1 84 ? -11.488 -6.661 -2.520 1.00 98.00 84 ASP A C 1
ATOM 667 O O . ASP A 1 84 ? -10.691 -7.141 -3.333 1.00 98.00 84 ASP A O 1
ATOM 671 N N . ASP A 1 85 ? -12.571 -7.327 -2.133 1.00 97.44 85 ASP A N 1
ATOM 672 C CA . ASP A 1 85 ? -13.006 -8.612 -2.684 1.00 97.44 85 ASP A CA 1
ATOM 673 C C . ASP A 1 85 ? -13.357 -8.553 -4.181 1.00 97.44 85 ASP A C 1
ATOM 675 O O . ASP A 1 85 ? -13.219 -9.550 -4.890 1.00 97.44 85 ASP A O 1
ATOM 679 N N . SER A 1 86 ? -13.731 -7.372 -4.667 1.00 97.81 86 SER A N 1
ATOM 680 C CA . SER A 1 86 ? -14.026 -7.062 -6.065 1.00 97.81 86 SER A CA 1
ATOM 681 C C . SER A 1 86 ? -12.776 -6.673 -6.863 1.00 97.81 86 SER A C 1
ATOM 683 O O . SER A 1 86 ? -12.884 -6.230 -8.012 1.00 97.81 86 SER A O 1
ATOM 685 N N . MET A 1 87 ? -11.584 -6.847 -6.277 1.00 98.00 87 MET A N 1
ATOM 686 C CA . MET A 1 87 ? -10.288 -6.514 -6.871 1.00 98.00 87 MET A CA 1
ATOM 687 C C . MET A 1 87 ? -10.146 -5.029 -7.233 1.00 98.00 87 MET A C 1
ATOM 689 O O . MET A 1 87 ? -9.336 -4.678 -8.096 1.00 98.00 87 MET A O 1
ATOM 693 N N . LYS A 1 88 ? -10.904 -4.137 -6.587 1.00 98.44 88 LYS A N 1
ATOM 694 C CA . LYS A 1 88 ? -10.789 -2.683 -6.749 1.00 98.44 88 LYS A CA 1
ATOM 695 C C . LYS A 1 88 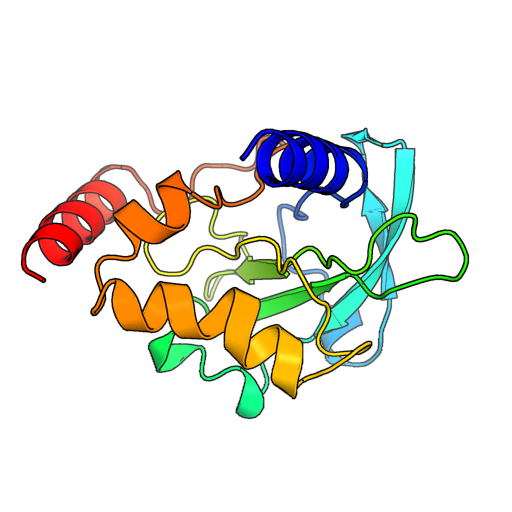? -9.912 -2.106 -5.660 1.00 98.44 88 LYS A C 1
ATOM 697 O O . LYS A 1 88 ? -9.986 -2.515 -4.505 1.00 98.44 88 LYS A O 1
ATOM 702 N N . VAL A 1 89 ? -9.047 -1.167 -6.040 1.00 98.44 89 VAL A N 1
ATOM 703 C CA . VAL A 1 89 ? -8.132 -0.535 -5.086 1.00 98.44 89 VAL A CA 1
ATOM 704 C C . VAL A 1 89 ? -8.935 0.150 -3.984 1.00 98.44 89 VAL A C 1
ATOM 706 O O . VAL A 1 89 ? -9.936 0.810 -4.255 1.00 98.44 89 VAL A O 1
ATOM 709 N N . ILE A 1 90 ? -8.510 -0.024 -2.739 1.00 98.56 90 ILE A N 1
ATOM 710 C CA . ILE A 1 90 ? -9.068 0.665 -1.580 1.00 98.56 90 ILE A CA 1
ATOM 711 C C . ILE A 1 90 ? -8.312 1.987 -1.459 1.00 98.56 90 ILE A C 1
ATOM 713 O O . ILE A 1 90 ? -7.161 2.024 -1.017 1.00 98.56 90 ILE A O 1
ATOM 717 N N . THR A 1 91 ? -8.940 3.071 -1.907 1.00 97.94 91 THR A N 1
ATOM 718 C CA . THR A 1 91 ? -8.312 4.396 -2.004 1.00 97.94 91 THR A CA 1
ATOM 719 C C . THR A 1 91 ? -8.340 5.167 -0.685 1.00 97.94 91 THR A C 1
ATOM 721 O O . THR A 1 91 ? -7.583 6.122 -0.519 1.00 97.94 91 THR A O 1
ATOM 724 N N . ARG A 1 92 ? -9.190 4.763 0.267 1.00 97.25 92 ARG A N 1
ATOM 725 C CA . ARG A 1 92 ? -9.337 5.383 1.594 1.00 97.25 92 ARG A CA 1
ATOM 726 C C . ARG A 1 92 ? -9.866 4.381 2.627 1.00 97.25 92 ARG A C 1
ATOM 728 O O . ARG A 1 92 ? -10.198 3.251 2.297 1.00 97.25 92 ARG A O 1
ATOM 735 N N . GLY A 1 93 ? -9.937 4.781 3.894 1.00 96.00 93 GLY A N 1
ATOM 736 C CA . GLY A 1 93 ? -10.442 3.915 4.967 1.00 96.00 93 GLY A CA 1
ATOM 737 C C . GLY A 1 93 ? -9.399 2.959 5.560 1.00 96.00 93 GLY A C 1
ATOM 738 O O . GLY A 1 93 ? -8.202 3.034 5.261 1.00 96.00 93 GLY A O 1
ATOM 739 N N . LYS A 1 94 ? -9.867 2.053 6.427 1.00 95.31 94 LYS A N 1
ATOM 740 C CA . LYS A 1 94 ? -9.012 1.176 7.253 1.00 95.31 94 LYS A CA 1
ATOM 741 C C . LYS A 1 94 ? -8.298 0.060 6.485 1.00 95.31 94 LYS A C 1
ATOM 743 O O . LYS A 1 94 ? -7.241 -0.392 6.920 1.00 95.31 94 LYS A O 1
ATOM 748 N N . GLY A 1 95 ? -8.821 -0.328 5.322 1.00 96.75 95 GLY A N 1
ATOM 749 C CA . GLY A 1 95 ? -8.206 -1.317 4.430 1.00 96.75 95 GLY A CA 1
ATOM 750 C C . GLY A 1 95 ? -7.200 -0.739 3.431 1.00 96.75 95 GLY A C 1
ATOM 751 O O . GLY A 1 95 ? -6.546 -1.497 2.719 1.00 96.75 95 GLY A O 1
ATOM 752 N N . ALA A 1 96 ? -7.054 0.587 3.355 1.00 97.62 96 ALA A N 1
ATOM 753 C CA . ALA A 1 96 ? -6.242 1.220 2.322 1.00 97.62 96 ALA A CA 1
ATOM 754 C C . ALA A 1 96 ? -4.744 0.915 2.476 1.00 97.62 96 ALA A C 1
ATOM 756 O O . ALA A 1 96 ? -4.156 1.048 3.560 1.00 97.62 96 ALA A O 1
ATOM 757 N N . GLY A 1 97 ? -4.109 0.545 1.364 1.00 97.19 97 GLY A N 1
ATOM 758 C CA . GLY A 1 97 ? -2.657 0.410 1.279 1.00 97.19 97 GLY A CA 1
ATOM 759 C C . GLY A 1 97 ? -1.972 1.765 1.465 1.00 97.19 97 GLY A C 1
ATOM 760 O O . GLY A 1 97 ? -2.485 2.797 1.046 1.00 97.19 97 GLY A O 1
ATOM 761 N N . THR A 1 98 ? -0.815 1.771 2.118 1.00 95.62 98 THR A N 1
ATOM 762 C CA . THR A 1 98 ? -0.029 2.983 2.396 1.00 95.62 98 THR A CA 1
ATOM 763 C C . THR A 1 98 ? 1.432 2.711 2.073 1.00 95.62 98 THR A C 1
ATOM 765 O O . THR A 1 98 ? 1.894 1.605 2.370 1.00 95.62 98 THR A O 1
ATOM 768 N N . PRO A 1 99 ? 2.188 3.682 1.536 1.00 95.75 99 PRO A N 1
ATOM 769 C CA . PRO A 1 99 ? 3.586 3.465 1.185 1.00 95.75 99 PRO A CA 1
ATOM 770 C C . PRO A 1 99 ? 4.403 2.987 2.396 1.00 95.75 99 PRO A C 1
ATOM 772 O O . PRO A 1 99 ? 4.270 3.495 3.515 1.00 95.75 99 PRO A O 1
ATOM 775 N N . ASN A 1 100 ? 5.252 1.988 2.167 1.00 95.94 100 ASN A N 1
ATOM 776 C CA . ASN A 1 100 ? 6.248 1.527 3.123 1.00 95.94 100 ASN A CA 1
ATOM 777 C C . ASN A 1 100 ? 7.509 2.361 2.930 1.00 95.94 100 ASN A C 1
ATOM 779 O O . ASN A 1 100 ? 8.035 2.437 1.825 1.00 95.94 100 ASN A O 1
ATOM 783 N N . LEU A 1 101 ? 8.011 2.978 3.994 1.00 95.00 101 LEU A N 1
ATOM 784 C CA . LEU A 1 101 ? 9.243 3.759 3.936 1.00 95.00 101 LEU A CA 1
ATOM 785 C C . LEU A 1 101 ? 10.467 2.856 3.831 1.00 95.00 101 LEU A C 1
ATOM 787 O O . LEU A 1 101 ? 11.490 3.277 3.301 1.00 95.00 101 LEU A O 1
ATOM 791 N N . ILE A 1 102 ? 10.359 1.615 4.310 1.00 95.56 102 ILE A N 1
ATOM 792 C CA . ILE A 1 102 ? 11.385 0.598 4.140 1.00 95.56 102 ILE A CA 1
ATOM 793 C C . ILE A 1 102 ? 10.740 -0.652 3.553 1.00 95.56 102 ILE A C 1
ATOM 795 O O . ILE A 1 102 ? 9.872 -1.279 4.157 1.00 95.56 102 ILE A O 1
ATOM 799 N N . SER A 1 103 ? 11.188 -1.039 2.363 1.00 95.12 103 SER A N 1
ATOM 800 C CA . SER A 1 103 ? 10.762 -2.273 1.726 1.00 95.12 103 SER A CA 1
ATOM 801 C C . SER A 1 103 ? 11.167 -3.474 2.575 1.00 95.12 103 SER A C 1
ATOM 803 O O . SER A 1 103 ? 12.316 -3.608 3.007 1.00 95.12 103 SER A O 1
ATOM 805 N N . THR A 1 104 ? 10.234 -4.411 2.723 1.00 93.81 104 THR A N 1
ATOM 806 C CA . THR A 1 104 ? 10.497 -5.742 3.294 1.00 93.81 104 THR A CA 1
ATOM 807 C C . THR A 1 104 ? 11.649 -6.489 2.613 1.00 93.81 104 THR A C 1
ATOM 809 O O . THR A 1 104 ? 12.270 -7.333 3.250 1.00 93.81 104 THR A O 1
ATOM 812 N N . GLU A 1 105 ? 11.952 -6.182 1.344 1.00 91.88 105 GLU A N 1
ATOM 813 C CA . GLU A 1 105 ? 13.073 -6.778 0.597 1.00 91.88 105 GLU A CA 1
ATOM 814 C C . GLU A 1 105 ? 14.430 -6.273 1.075 1.00 91.88 105 GLU A C 1
ATOM 816 O O . GLU A 1 105 ? 15.417 -6.998 0.998 1.00 91.88 105 GLU A O 1
ATOM 821 N N . PHE A 1 106 ? 14.473 -5.040 1.580 1.00 94.75 106 PHE A N 1
ATOM 822 C CA . PHE A 1 106 ? 15.681 -4.472 2.153 1.00 94.75 106 PHE A CA 1
ATOM 823 C C . PHE A 1 106 ? 15.882 -4.959 3.590 1.00 94.75 106 PHE A C 1
ATOM 825 O O . PHE A 1 106 ? 16.951 -5.451 3.944 1.00 94.75 106 PHE A O 1
ATOM 832 N N . SER A 1 107 ? 14.857 -4.821 4.437 1.00 96.06 107 SER A N 1
ATOM 833 C CA . SER A 1 107 ? 14.923 -5.277 5.826 1.00 96.06 107 SER A CA 1
ATOM 834 C C . SER A 1 107 ? 13.533 -5.404 6.443 1.00 96.06 107 SER A C 1
ATOM 836 O O . SER A 1 107 ? 12.844 -4.407 6.660 1.00 96.06 107 SER A O 1
ATOM 838 N N . ALA A 1 108 ? 13.151 -6.632 6.802 1.00 94.69 108 ALA A N 1
ATOM 839 C CA . ALA A 1 108 ? 11.908 -6.905 7.522 1.00 94.69 108 ALA A CA 1
ATOM 840 C C . ALA A 1 108 ? 11.873 -6.241 8.913 1.00 94.69 108 ALA A C 1
ATOM 842 O O . ALA A 1 108 ? 10.838 -5.717 9.319 1.00 94.69 108 ALA A O 1
ATOM 843 N N . ASP A 1 109 ? 13.006 -6.196 9.620 1.00 96.25 109 ASP A N 1
ATOM 844 C CA . ASP A 1 109 ? 13.091 -5.596 10.957 1.00 96.25 109 ASP A CA 1
ATOM 845 C C . ASP A 1 109 ? 12.918 -4.074 10.923 1.00 96.25 109 ASP A C 1
ATOM 847 O O . ASP A 1 109 ? 12.225 -3.497 11.768 1.00 96.25 109 ASP A O 1
ATOM 851 N N . LEU A 1 110 ? 13.542 -3.403 9.949 1.00 96.50 110 LEU A N 1
ATOM 852 C CA . LEU A 1 110 ? 13.366 -1.962 9.770 1.00 96.50 110 LEU A CA 1
ATOM 853 C C . LEU A 1 110 ? 11.966 -1.638 9.258 1.00 96.50 110 LEU A C 1
ATOM 855 O O . LEU A 1 110 ? 11.360 -0.703 9.773 1.00 96.50 110 LEU A O 1
ATOM 859 N N . HIS A 1 111 ? 11.429 -2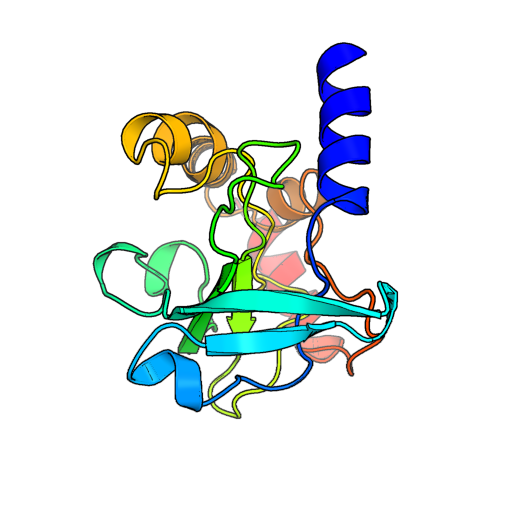.430 8.326 1.00 95.69 111 HIS A N 1
ATOM 860 C CA . HIS A 1 111 ? 10.035 -2.322 7.902 1.00 95.69 111 HIS A CA 1
ATOM 861 C C . HIS A 1 111 ? 9.080 -2.420 9.100 1.00 95.69 111 HIS A C 1
ATOM 863 O O . HIS A 1 111 ? 8.231 -1.556 9.295 1.00 95.69 111 HIS A O 1
ATOM 869 N N . TYR A 1 112 ? 9.267 -3.399 9.987 1.00 95.00 112 TYR A N 1
ATOM 870 C CA . TYR A 1 112 ? 8.444 -3.519 11.189 1.00 95.00 112 TYR A CA 1
ATOM 871 C C . TYR A 1 112 ? 8.542 -2.272 12.082 1.00 95.00 112 TYR A C 1
ATOM 873 O O . TYR A 1 112 ? 7.526 -1.702 12.484 1.00 95.00 112 TYR A O 1
ATOM 881 N N . LYS A 1 113 ? 9.762 -1.804 12.368 1.00 95.88 113 LYS A N 1
ATOM 882 C CA . LYS A 1 113 ? 9.979 -0.649 13.251 1.00 95.88 113 LYS A CA 1
ATOM 883 C C . LYS A 1 113 ? 9.474 0.666 12.666 1.00 95.88 113 LYS A C 1
ATOM 885 O O . LYS A 1 113 ? 8.977 1.507 13.411 1.00 95.88 113 LYS A O 1
ATOM 890 N N . VAL A 1 114 ? 9.644 0.865 11.363 1.00 93.56 114 VAL A N 1
ATOM 891 C CA . VAL A 1 114 ? 9.353 2.138 10.700 1.00 93.56 114 VAL A CA 1
ATOM 892 C C . VAL A 1 114 ? 7.934 2.164 10.160 1.00 93.56 114 VAL A C 1
ATOM 894 O O . VAL A 1 114 ? 7.307 3.209 10.248 1.00 93.56 114 VAL A O 1
ATOM 897 N N . ASP A 1 115 ? 7.399 1.066 9.635 1.00 93.19 115 ASP A N 1
ATOM 898 C CA . ASP A 1 115 ? 6.116 1.060 8.924 1.00 93.19 115 ASP A CA 1
ATOM 899 C C . ASP A 1 115 ? 4.961 0.472 9.736 1.00 93.19 115 ASP A C 1
ATOM 901 O O . ASP A 1 115 ? 3.850 1.003 9.651 1.00 93.19 115 ASP A O 1
ATOM 905 N N . ILE A 1 116 ? 5.225 -0.547 10.563 1.00 93.44 116 ILE A N 1
ATOM 906 C CA . ILE A 1 116 ? 4.194 -1.260 11.336 1.00 93.44 116 ILE A CA 1
ATOM 907 C C . ILE A 1 116 ? 4.036 -0.697 12.755 1.00 93.44 116 ILE A C 1
ATOM 909 O O . ILE A 1 116 ? 2.914 -0.430 13.185 1.00 93.44 116 ILE A O 1
ATOM 913 N N . LEU A 1 117 ? 5.129 -0.458 13.494 1.00 94.06 117 LEU A N 1
ATOM 914 C CA . LEU A 1 117 ? 5.043 0.067 14.867 1.00 94.06 117 LEU A CA 1
ATOM 915 C C . LEU A 1 117 ? 4.268 1.391 14.967 1.00 94.06 117 LEU A C 1
ATOM 917 O O . LEU A 1 117 ? 3.466 1.507 15.891 1.00 94.06 117 LEU A O 1
ATOM 921 N N . PRO A 1 118 ? 4.419 2.377 14.057 1.00 91.12 118 PRO A N 1
ATOM 922 C CA . PRO A 1 118 ? 3.616 3.597 14.135 1.00 91.12 118 PRO A CA 1
ATOM 923 C C . PRO A 1 118 ? 2.113 3.348 14.000 1.00 91.12 118 PRO A C 1
ATOM 925 O O . PRO A 1 118 ? 1.340 4.005 14.687 1.00 91.12 118 PRO A O 1
ATOM 928 N N . TRP A 1 119 ? 1.698 2.373 13.183 1.00 90.00 119 TRP A N 1
ATOM 929 C CA . TRP A 1 119 ? 0.295 1.963 13.101 1.00 90.00 119 TRP A CA 1
ATOM 930 C C . TRP A 1 119 ? -0.180 1.368 14.435 1.00 90.00 119 TRP A C 1
ATOM 932 O O . TRP A 1 119 ? -1.232 1.743 14.943 1.00 90.00 119 TRP A O 1
ATOM 942 N N . ILE A 1 120 ? 0.638 0.511 15.062 1.00 91.06 120 ILE A N 1
ATOM 943 C CA . ILE A 1 120 ? 0.339 -0.081 16.380 1.00 91.06 120 ILE A CA 1
ATOM 944 C C . ILE A 1 120 ? 0.235 1.002 17.465 1.00 91.06 120 ILE A C 1
ATOM 946 O O . ILE A 1 120 ? -0.649 0.943 18.318 1.00 91.06 120 ILE A O 1
ATOM 950 N N . ILE A 1 121 ? 1.108 2.012 17.432 1.00 90.31 121 ILE A N 1
ATOM 951 C CA . ILE A 1 121 ? 1.103 3.138 18.382 1.00 90.31 121 ILE A CA 1
ATOM 952 C C . ILE A 1 121 ? -0.163 3.993 18.234 1.00 90.31 121 ILE A C 1
ATOM 954 O O . ILE A 1 121 ? -0.627 4.557 19.224 1.00 90.31 121 ILE A O 1
ATOM 958 N N . CYS A 1 122 ? -0.754 4.045 17.038 1.00 86.12 122 CYS A N 1
ATOM 959 C CA . CYS A 1 122 ? -2.062 4.657 16.816 1.00 86.12 122 CYS A CA 1
ATOM 960 C C . CYS A 1 122 ? -3.230 3.840 17.403 1.00 86.12 122 CYS A C 1
ATOM 962 O O . CYS A 1 122 ? -4.361 4.290 17.309 1.00 86.12 122 CYS A O 1
ATOM 964 N N . LYS A 1 123 ? -2.984 2.675 18.027 1.00 83.19 123 LYS A N 1
ATOM 965 C CA . LYS A 1 123 ? -3.973 1.855 18.759 1.00 83.19 123 LYS A CA 1
ATOM 966 C C . LYS A 1 123 ? -5.233 1.467 17.971 1.00 83.19 123 LYS A C 1
ATOM 968 O O . LYS A 1 123 ? -6.243 1.130 18.574 1.00 83.19 123 LYS A O 1
ATOM 973 N N . GLY A 1 124 ? -5.165 1.457 16.642 1.00 74.88 124 GLY A N 1
ATOM 974 C CA . GLY A 1 124 ? -6.320 1.191 15.779 1.00 74.88 124 GLY A CA 1
ATOM 975 C C . GLY A 1 124 ? -6.941 2.443 15.154 1.00 74.88 124 GLY A C 1
ATOM 976 O O . GLY A 1 124 ? -7.717 2.302 14.209 1.00 74.88 124 GLY A O 1
ATOM 977 N N . ASP A 1 125 ? -6.530 3.650 15.565 1.00 89.50 125 ASP A N 1
ATOM 978 C CA . ASP A 1 125 ? -6.838 4.897 14.859 1.00 89.50 125 ASP A CA 1
ATOM 979 C C . ASP A 1 125 ? -6.006 4.994 13.568 1.00 89.50 125 ASP A C 1
ATOM 981 O O . ASP A 1 125 ? -4.992 5.696 13.448 1.00 89.50 125 ASP A O 1
ATOM 985 N N . TRP A 1 126 ? -6.452 4.238 12.569 1.00 91.12 126 TRP A N 1
ATOM 986 C CA . TRP A 1 126 ? -5.893 4.240 11.225 1.00 91.12 126 TRP A CA 1
ATOM 987 C C . TRP A 1 126 ? -5.962 5.630 10.575 1.00 91.12 126 TRP A C 1
ATOM 989 O O . TRP A 1 126 ? -5.162 5.918 9.685 1.00 91.12 126 TRP A O 1
ATOM 999 N N . SER A 1 127 ? -6.877 6.508 11.008 1.00 92.81 127 SER A N 1
ATOM 1000 C CA . SER A 1 127 ? -7.086 7.819 10.392 1.00 92.81 127 SER A CA 1
ATOM 1001 C C . SER A 1 127 ? -5.890 8.744 10.628 1.00 92.81 127 SER A C 1
ATOM 1003 O O . SER A 1 127 ? -5.396 9.378 9.692 1.00 92.81 127 SER A O 1
ATOM 1005 N N . ARG A 1 128 ? -5.327 8.731 11.843 1.00 91.94 128 ARG A N 1
ATOM 1006 C CA . ARG A 1 128 ? -4.092 9.462 12.175 1.00 91.94 128 ARG A CA 1
ATOM 1007 C C . ARG A 1 128 ? -2.881 8.904 11.445 1.00 91.94 128 ARG A C 1
ATOM 1009 O O . ARG A 1 128 ? -2.023 9.668 11.001 1.00 91.94 128 ARG A O 1
ATOM 1016 N N . TYR A 1 129 ? -2.811 7.581 11.307 1.00 91.56 129 TYR A N 1
ATOM 1017 C CA . TYR A 1 129 ? -1.746 6.939 10.544 1.00 91.56 129 TYR A CA 1
ATOM 1018 C C . TYR A 1 129 ? -1.804 7.352 9.066 1.00 91.56 129 TYR A C 1
ATOM 1020 O O . TYR A 1 129 ? -0.802 7.815 8.519 1.00 91.56 129 TYR A O 1
ATOM 1028 N N . ASN A 1 130 ? -2.985 7.276 8.446 1.00 93.44 130 ASN A N 1
ATOM 1029 C CA . ASN A 1 130 ? -3.192 7.657 7.049 1.00 93.44 130 ASN A CA 1
ATOM 1030 C C . ASN A 1 130 ? -2.993 9.162 6.820 1.00 93.44 130 ASN A C 1
ATOM 1032 O O . ASN A 1 130 ? -2.519 9.553 5.761 1.00 93.44 130 ASN A O 1
ATOM 1036 N N . GLN A 1 131 ? -3.268 10.023 7.805 1.00 91.25 131 GLN A N 1
ATOM 1037 C CA . GLN A 1 131 ? -2.939 11.449 7.702 1.00 91.25 131 GLN A CA 1
ATOM 1038 C C . GLN A 1 131 ? -1.427 11.678 7.539 1.00 91.25 131 GLN A C 1
ATOM 1040 O O . GLN A 1 131 ? -1.006 12.563 6.795 1.00 91.25 131 GLN A O 1
ATOM 1045 N N . ALA A 1 132 ? -0.602 10.887 8.230 1.00 89.00 132 ALA A N 1
ATOM 1046 C CA . ALA A 1 132 ? 0.852 10.953 8.102 1.00 89.00 132 ALA A CA 1
ATOM 1047 C C . ALA A 1 132 ? 1.377 10.211 6.861 1.00 89.00 132 ALA A C 1
ATOM 1049 O O . ALA A 1 132 ? 2.451 10.546 6.359 1.00 89.00 132 ALA A O 1
ATOM 1050 N N . ARG A 1 133 ? 0.647 9.193 6.390 1.00 90.00 133 ARG A N 1
ATOM 1051 C CA . ARG A 1 133 ? 0.986 8.356 5.230 1.00 90.00 133 ARG A CA 1
ATOM 1052 C C . ARG A 1 133 ? -0.254 8.110 4.378 1.00 90.00 133 ARG A C 1
ATOM 1054 O O . ARG A 1 133 ? -0.887 7.062 4.520 1.00 90.00 133 ARG A O 1
ATOM 1061 N N . PRO A 1 134 ? -0.616 9.068 3.517 1.00 93.19 134 PRO A N 1
ATOM 1062 C CA . PRO A 1 134 ? -1.827 8.946 2.729 1.00 93.19 134 PRO A CA 1
ATOM 1063 C C . PRO A 1 134 ? -1.737 7.737 1.787 1.00 93.19 134 PRO A C 1
ATOM 1065 O O . PRO A 1 134 ? -0.669 7.480 1.219 1.00 93.19 134 PRO A O 1
ATOM 1068 N N . PRO A 1 135 ? -2.838 6.987 1.607 1.00 95.25 135 PRO A N 1
ATOM 1069 C CA . PRO A 1 135 ? -2.967 6.051 0.499 1.00 95.25 135 PRO A CA 1
ATOM 1070 C C . PRO A 1 135 ? -2.705 6.740 -0.846 1.00 95.25 135 PRO A C 1
ATOM 1072 O O . PRO A 1 135 ? -3.046 7.910 -1.029 1.00 95.25 135 PRO A O 1
ATOM 1075 N N . ASN A 1 136 ? -2.105 6.019 -1.795 1.00 93.38 136 ASN A N 1
ATOM 1076 C CA . ASN A 1 136 ? -1.845 6.550 -3.133 1.00 93.38 136 ASN A CA 1
ATOM 1077 C C . ASN A 1 136 ? -3.074 6.316 -4.032 1.00 93.38 136 ASN A C 1
ATOM 1079 O O . ASN A 1 136 ? -3.471 5.174 -4.252 1.00 93.38 136 ASN A O 1
ATOM 1083 N N . ASN A 1 137 ? -3.658 7.398 -4.558 1.00 93.94 137 ASN A N 1
ATOM 1084 C CA . ASN A 1 137 ? -4.712 7.360 -5.580 1.00 93.94 137 ASN A CA 1
ATOM 1085 C C . ASN A 1 137 ? -4.423 8.351 -6.725 1.00 93.94 137 ASN A C 1
ATOM 1087 O O . ASN A 1 137 ? -5.301 9.074 -7.197 1.00 93.94 137 ASN A O 1
ATOM 1091 N N . GLU A 1 138 ? -3.167 8.439 -7.159 1.00 92.38 138 GLU A N 1
ATOM 1092 C CA . GLU A 1 138 ? -2.755 9.393 -8.201 1.00 92.38 138 GLU A CA 1
ATOM 1093 C C . GLU A 1 138 ? -3.342 9.066 -9.582 1.00 92.38 138 GLU A C 1
ATOM 1095 O O . GLU A 1 138 ? -3.567 9.974 -10.384 1.00 92.38 138 GLU A O 1
ATOM 1100 N N . GLN A 1 139 ? -3.697 7.798 -9.831 1.00 93.31 139 GLN A N 1
ATOM 1101 C CA . GLN A 1 139 ? -4.428 7.380 -11.035 1.00 93.31 139 GLN A CA 1
ATOM 1102 C C . GLN A 1 139 ? -5.911 7.798 -11.026 1.00 93.31 139 GLN A C 1
ATOM 1104 O O . GLN A 1 139 ? -6.628 7.517 -11.985 1.00 93.31 139 GLN A O 1
ATOM 1109 N N . LYS A 1 140 ? -6.379 8.494 -9.976 1.00 95.06 140 LYS A N 1
ATOM 1110 C CA . LYS A 1 140 ? -7.764 8.981 -9.831 1.00 95.06 140 LYS A CA 1
ATOM 1111 C C . LYS A 1 140 ? -8.795 7.858 -9.961 1.00 95.06 140 LYS A C 1
ATOM 1113 O O . LYS A 1 140 ? -9.836 8.020 -10.599 1.00 95.06 140 LYS A O 1
ATOM 1118 N N . CYS A 1 141 ? -8.502 6.715 -9.351 1.00 96.62 141 CYS A N 1
ATOM 1119 C CA . CYS A 1 141 ? -9.437 5.607 -9.266 1.00 96.62 141 CYS A CA 1
ATOM 1120 C C . CYS A 1 141 ? -10.685 6.034 -8.487 1.00 96.62 141 CYS A C 1
ATOM 1122 O O . CYS A 1 141 ? -10.625 6.921 -7.626 1.00 96.62 141 CYS A O 1
ATOM 1124 N N . THR A 1 142 ? -11.808 5.377 -8.779 1.00 97.44 142 THR A N 1
ATOM 1125 C CA . THR A 1 142 ? -13.064 5.570 -8.051 1.00 97.44 142 THR A CA 1
ATOM 1126 C C . THR A 1 142 ? -12.842 5.416 -6.551 1.00 97.44 142 THR A C 1
ATOM 1128 O O . THR A 1 142 ? -12.126 4.519 -6.106 1.00 97.44 142 THR A O 1
ATOM 1131 N N . GLU A 1 143 ? -13.451 6.306 -5.774 1.00 97.38 143 GLU A N 1
ATOM 1132 C CA . GLU A 1 143 ? -13.337 6.267 -4.324 1.00 97.38 143 GLU A CA 1
ATOM 1133 C C . GLU A 1 143 ? -13.891 4.958 -3.760 1.00 97.38 143 GLU A C 1
ATOM 1135 O O . GLU A 1 143 ? -15.001 4.537 -4.090 1.00 97.38 143 GLU A O 1
ATOM 1140 N N . ASN A 1 144 ? -13.090 4.314 -2.915 1.00 97.62 144 ASN A N 1
ATOM 1141 C CA . ASN A 1 144 ? -13.409 3.036 -2.307 1.00 97.62 144 ASN A CA 1
ATOM 1142 C C . ASN A 1 144 ? -12.829 2.999 -0.884 1.00 97.62 144 ASN A C 1
ATOM 1144 O O . ASN A 1 144 ? -11.606 3.126 -0.736 1.00 97.62 144 ASN A O 1
ATOM 1148 N N . PRO A 1 145 ? -13.658 2.852 0.162 1.00 97.62 145 PRO A N 1
ATOM 1149 C CA . PRO A 1 145 ? -15.117 2.675 0.136 1.00 97.62 145 PRO A CA 1
ATOM 1150 C C . PRO A 1 145 ? -15.884 3.962 -0.223 1.00 97.62 145 PRO A C 1
ATOM 1152 O O . PRO A 1 145 ? -15.292 5.039 -0.334 1.00 97.62 145 PRO A O 1
ATOM 1155 N N . GLN A 1 146 ? -17.206 3.856 -0.400 1.00 96.88 146 GLN A N 1
ATOM 1156 C CA . GLN A 1 146 ? -18.109 5.005 -0.581 1.00 96.88 146 GLN A CA 1
ATOM 1157 C C . GLN A 1 146 ? -18.201 5.859 0.696 1.00 96.88 146 GLN A C 1
ATOM 1159 O O . GLN A 1 146 ? -17.748 5.440 1.761 1.00 96.88 146 GLN A O 1
ATOM 1164 N N . ASP A 1 147 ? -18.746 7.072 0.580 1.00 97.31 147 ASP A N 1
ATOM 1165 C CA . ASP A 1 147 ? -18.713 8.076 1.655 1.00 97.31 147 ASP A CA 1
ATOM 1166 C C . ASP A 1 147 ? -19.334 7.566 2.959 1.00 97.31 147 ASP A C 1
ATOM 1168 O O . ASP A 1 147 ? -18.725 7.700 4.016 1.00 97.31 147 ASP A O 1
ATOM 1172 N N . GLU A 1 148 ? -20.506 6.932 2.886 1.00 96.94 148 GLU A N 1
ATOM 1173 C CA . GLU A 1 148 ? -21.218 6.400 4.055 1.00 96.94 148 GLU A CA 1
ATOM 1174 C C . GLU A 1 148 ? -20.352 5.418 4.864 1.00 96.94 148 GLU A C 1
ATOM 1176 O O . GLU A 1 148 ? -20.137 5.604 6.065 1.00 96.94 148 GLU A O 1
ATOM 1181 N N . ASP A 1 149 ? -19.776 4.422 4.190 1.00 96.94 149 ASP A N 1
ATOM 1182 C CA . ASP A 1 149 ? -18.892 3.434 4.809 1.00 96.94 149 ASP A CA 1
ATOM 1183 C C . ASP A 1 149 ? -17.586 4.061 5.308 1.00 96.94 149 ASP A C 1
ATOM 1185 O O . ASP A 1 149 ? -17.085 3.693 6.372 1.00 96.94 149 ASP A O 1
ATOM 1189 N N . TYR A 1 150 ? -17.022 5.014 4.561 1.00 96.69 150 TYR A N 1
ATOM 1190 C CA . TYR A 1 150 ? -15.816 5.729 4.968 1.00 96.69 150 TYR A CA 1
ATOM 1191 C C . TYR A 1 150 ? -16.041 6.518 6.263 1.00 96.69 150 TYR A C 1
ATOM 1193 O O . TYR A 1 150 ? -15.233 6.411 7.188 1.00 96.69 150 TYR A O 1
ATOM 1201 N N . TYR A 1 151 ? -17.134 7.280 6.356 1.00 95.88 151 TYR A N 1
ATOM 1202 C CA . TYR A 1 151 ? -17.452 8.065 7.547 1.00 95.88 151 TYR A CA 1
ATOM 1203 C C . TYR A 1 151 ? -17.709 7.172 8.754 1.00 95.88 151 TYR A C 1
ATOM 1205 O O . TYR A 1 151 ? -17.152 7.437 9.817 1.00 95.88 151 TYR A O 1
ATOM 1213 N N . LYS A 1 152 ? -18.429 6.060 8.575 1.00 95.50 152 LYS A N 1
ATOM 1214 C CA . LYS A 1 152 ? -18.603 5.061 9.632 1.00 95.50 152 LYS A CA 1
ATOM 1215 C C . LYS A 1 152 ? -17.259 4.512 10.124 1.00 95.50 152 LYS A C 1
ATOM 1217 O O . LYS A 1 152 ? -16.997 4.504 11.323 1.00 95.50 152 LYS A O 1
ATOM 1222 N N . GLN A 1 153 ? -16.369 4.110 9.212 1.00 94.50 153 GLN A N 1
ATOM 1223 C CA . GLN A 1 153 ? -15.024 3.642 9.578 1.00 94.50 153 GLN A CA 1
ATOM 1224 C C . GLN A 1 153 ? -14.197 4.716 10.296 1.00 94.50 153 GLN A C 1
ATOM 1226 O O . GLN A 1 153 ? -13.346 4.385 11.123 1.00 94.50 153 GLN A O 1
ATOM 1231 N N . PHE A 1 154 ? -14.382 5.985 9.932 1.00 93.38 154 PHE A N 1
ATOM 1232 C CA . PHE A 1 154 ? -13.662 7.114 10.513 1.00 93.38 154 PHE A CA 1
ATOM 1233 C C . PHE A 1 154 ? -14.165 7.442 11.924 1.00 93.38 154 PHE A C 1
ATOM 1235 O O . PHE A 1 154 ? -13.354 7.725 12.802 1.00 93.38 154 PHE A O 1
ATOM 1242 N N . GLU A 1 155 ? -15.475 7.368 12.164 1.00 92.19 155 GLU A N 1
ATOM 1243 C CA . GLU A 1 155 ? -16.061 7.495 13.502 1.00 92.19 155 GLU A CA 1
ATOM 1244 C C . GLU A 1 155 ? -15.573 6.373 14.426 1.00 92.19 155 GLU A C 1
ATOM 1246 O O . GLU A 1 155 ? -15.046 6.674 15.495 1.00 92.19 155 GLU A O 1
ATOM 1251 N N . GLU A 1 156 ? -15.611 5.115 13.962 1.00 90.38 156 GLU A N 1
ATOM 1252 C CA . GLU A 1 156 ? -15.067 3.948 14.683 1.00 90.38 156 GLU A CA 1
ATOM 1253 C C . GLU A 1 156 ? -13.588 4.141 15.071 1.00 90.38 156 GLU A C 1
ATOM 1255 O O . GLU A 1 156 ? -13.162 3.760 16.159 1.00 90.38 156 GLU A O 1
ATOM 1260 N N . ALA A 1 157 ? -12.779 4.742 14.190 1.00 88.50 157 ALA A N 1
ATOM 1261 C CA . ALA A 1 157 ? -11.345 4.940 14.419 1.00 88.50 157 ALA A CA 1
ATOM 1262 C C . ALA A 1 157 ? -11.047 5.872 15.599 1.00 88.50 157 ALA A C 1
ATOM 1264 O O . ALA A 1 157 ? -10.033 5.709 16.273 1.00 88.50 157 ALA A O 1
ATOM 1265 N N . ARG A 1 158 ? -11.917 6.862 15.826 1.00 79.19 158 ARG A N 1
ATOM 1266 C CA . ARG A 1 158 ? -11.737 7.904 16.846 1.00 79.19 158 ARG A CA 1
ATOM 1267 C C . ARG A 1 158 ? -12.111 7.445 18.251 1.00 79.19 158 ARG A C 1
ATOM 1269 O O . ARG A 1 158 ? -11.894 8.195 19.200 1.00 79.19 158 ARG A O 1
ATOM 1276 N N . GLU A 1 159 ? -12.680 6.251 18.381 1.00 75.56 159 GLU A N 1
ATOM 1277 C CA . GLU A 1 1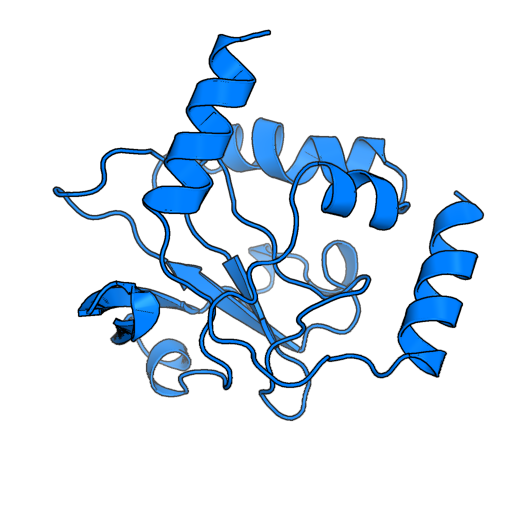59 ? -12.998 5.634 19.670 1.00 75.56 159 GLU A CA 1
ATOM 1278 C C . GLU A 1 159 ? -11.766 4.987 20.348 1.00 75.56 159 GLU A C 1
ATOM 1280 O O . GLU A 1 159 ? -11.880 4.501 21.475 1.00 75.56 159 GLU A O 1
ATOM 1285 N N . PHE A 1 160 ? -10.589 5.021 19.700 1.00 63.94 160 PHE A N 1
ATOM 1286 C CA . PHE A 1 160 ? -9.307 4.455 20.161 1.00 63.94 160 PHE A CA 1
ATOM 1287 C C . PHE A 1 160 ? -8.260 5.519 20.540 1.00 63.94 160 PHE A C 1
ATOM 1289 O O . PHE A 1 160 ? -7.443 5.241 21.459 1.00 63.94 160 PHE A O 1
#

Sequence (160 aa):
SDFLKKYMAKVANDLPSCPCSYPTEVAYSPADVHDAPTHRDFRWKDASGPKEKLEIYKPTARYCIRSMLTFESTTLAAQHCCYDDSMKVITRGKGAGTPNLISTEFSADLHYKVDILPWIICKGDWSRYNQARPPNNEQKCTENPQDEDYYKQFEEAREF

InterPro domains:
  IPR005533 AMOP domain [PF03782] (5-127)
  IPR005533 AMOP domain [PS50856] (1-148)
  IPR005533 AMOP domain [SM00723] (1-148)
  IPR051867 Angiogenesis Inhibitor and Adhesion GPCR [PTHR10239] (1-160)

pLDDT: mean 93.6, std 5.14, range [63.94, 98.62]